Protein AF-A0A1B6BBB0-F1 (afdb_monomer_lite)

Foldseek 3Di:
DQAQQFDDKDKDWQDKDWDADPNDIDIDTDIDIDGPDGPPDHDPPDPDDDDDPDDDPDDPCPPPPVVSVVSVVVVVVVVVVD

Sequence (82 aa):
MEESTADQFTLVPISDYSVTREGTKSYGWLYYAEIEHLKLNFDYEIECFKCFDTLPEALTYPEIQPHLWAYVTEQLKIVESN

Radius of gyration: 14.78 Å; chains: 1; bounding box: 36×27×36 Å

Secondary structure (DSSP, 8-state):
--SS-EEEEEEEEEEEEEEEETTEEEEEEEEEEEEEEE-----TT-S-----SS--SS-SSTTTHHHHHHHHHHHHHHHHT-

pLDDT: mean 87.32, std 11.25, range [45.53, 97.19]

Structure (mmCIF, N/CA/C/O backbone):
data_AF-A0A1B6BBB0-F1
#
_entry.id   AF-A0A1B6BBB0-F1
#
loop_
_atom_site.group_PDB
_atom_site.id
_atom_site.type_symbol
_atom_site.label_atom_id
_atom_site.label_alt_id
_atom_site.label_comp_id
_atom_site.label_asym_id
_atom_site.label_entity_id
_atom_site.label_seq_id
_atom_site.pdbx_PDB_ins_code
_atom_site.Cartn_x
_atom_site.Cartn_y
_atom_site.Cartn_z
_atom_site.occupancy
_atom_site.B_iso_or_equiv
_atom_site.auth_seq_id
_atom_site.auth_comp_id
_atom_site.auth_asym_id
_atom_site.auth_atom_id
_atom_site.pdbx_PDB_model_num
ATOM 1 N N . MET A 1 1 ? 9.350 7.381 -3.532 1.00 61.41 1 MET A N 1
ATOM 2 C CA . MET A 1 1 ? 9.902 8.736 -3.745 1.00 61.41 1 MET A CA 1
ATOM 3 C C . MET A 1 1 ? 10.266 9.451 -2.445 1.00 61.41 1 MET A C 1
ATOM 5 O O . MET A 1 1 ? 11.406 9.868 -2.384 1.00 61.41 1 MET A O 1
ATOM 9 N N . GLU A 1 2 ? 9.412 9.549 -1.417 1.00 59.88 2 GLU A N 1
ATOM 10 C CA . GLU A 1 2 ? 9.850 10.047 -0.088 1.00 59.88 2 GLU A CA 1
ATOM 11 C C . GLU A 1 2 ? 10.090 8.873 0.884 1.00 59.88 2 GLU A C 1
ATOM 13 O O . GLU A 1 2 ? 11.228 8.639 1.259 1.00 59.88 2 GLU A O 1
ATOM 18 N N . GLU A 1 3 ? 9.094 8.003 1.123 1.00 64.25 3 GLU A N 1
ATOM 19 C CA . GLU A 1 3 ? 9.228 6.869 2.070 1.00 64.25 3 GLU A CA 1
ATOM 20 C C . GLU A 1 3 ? 9.721 5.532 1.456 1.00 64.25 3 GLU A C 1
ATOM 22 O O . GLU A 1 3 ? 10.397 4.739 2.104 1.00 64.25 3 GLU A O 1
ATOM 27 N N . SER A 1 4 ? 9.388 5.238 0.190 1.00 69.44 4 SER A N 1
ATOM 28 C CA . SER A 1 4 ? 9.663 3.923 -0.434 1.00 69.44 4 SER A CA 1
ATOM 29 C C . SER A 1 4 ? 10.969 3.839 -1.228 1.00 69.44 4 SER A C 1
ATOM 31 O O . SER A 1 4 ? 11.321 2.773 -1.726 1.00 69.44 4 SER A O 1
ATOM 33 N N . THR A 1 5 ? 11.664 4.961 -1.432 1.00 78.81 5 THR A N 1
ATOM 34 C CA . THR A 1 5 ? 12.827 5.107 -2.343 1.00 78.81 5 THR A CA 1
ATOM 35 C C . THR A 1 5 ? 12.630 4.667 -3.807 1.00 78.81 5 THR A C 1
ATOM 37 O O . THR A 1 5 ? 13.558 4.801 -4.605 1.00 78.81 5 THR A O 1
ATOM 40 N N . ALA A 1 6 ? 11.429 4.215 -4.192 1.00 85.69 6 ALA A N 1
ATOM 41 C CA . ALA A 1 6 ? 11.059 3.959 -5.581 1.00 85.69 6 ALA A CA 1
ATOM 42 C C . ALA A 1 6 ? 11.062 5.261 -6.386 1.00 85.69 6 ALA A C 1
ATOM 44 O O . ALA A 1 6 ? 10.448 6.258 -5.970 1.00 85.69 6 ALA A O 1
ATOM 45 N N . ASP A 1 7 ? 11.762 5.235 -7.514 1.00 85.88 7 ASP A N 1
ATOM 46 C CA . ASP A 1 7 ? 11.963 6.357 -8.433 1.00 85.88 7 ASP A CA 1
ATOM 47 C C . ASP A 1 7 ? 11.492 6.044 -9.862 1.00 85.88 7 ASP A C 1
ATOM 49 O O . ASP A 1 7 ? 11.159 6.976 -10.590 1.00 85.88 7 ASP A O 1
ATOM 53 N N . GLN A 1 8 ? 11.384 4.764 -10.239 1.00 90.44 8 GLN A N 1
ATOM 54 C CA . GLN A 1 8 ? 10.698 4.319 -11.458 1.00 90.44 8 GLN A CA 1
ATOM 55 C C . GLN A 1 8 ? 9.665 3.249 -11.111 1.00 90.44 8 GLN A C 1
ATOM 57 O O . GLN A 1 8 ? 10.005 2.196 -10.568 1.00 90.44 8 GLN A O 1
ATOM 62 N N . PHE A 1 9 ? 8.396 3.550 -11.376 1.00 93.00 9 PHE A N 1
ATOM 63 C CA . PHE A 1 9 ? 7.275 2.671 -11.071 1.00 93.00 9 PHE A CA 1
ATOM 64 C C . PHE A 1 9 ? 6.019 3.075 -11.848 1.00 93.00 9 PHE A C 1
ATOM 66 O O . PHE A 1 9 ? 5.845 4.244 -12.207 1.00 93.00 9 PHE A O 1
ATOM 73 N N . THR A 1 10 ? 5.109 2.119 -12.015 1.00 93.75 10 THR A N 1
ATOM 74 C CA . THR A 1 10 ? 3.744 2.351 -12.503 1.00 93.75 10 THR A CA 1
ATOM 75 C C . THR A 1 10 ? 2.748 2.146 -11.367 1.00 93.75 10 THR A C 1
ATOM 77 O O . THR A 1 10 ? 2.900 1.234 -10.557 1.00 93.75 10 THR A O 1
ATOM 80 N N . LEU A 1 11 ? 1.722 2.999 -11.293 1.00 93.31 11 LEU A N 1
ATOM 81 C CA . LEU A 1 11 ? 0.628 2.863 -10.329 1.00 93.31 11 LEU A CA 1
ATOM 82 C C . LEU A 1 11 ? -0.640 2.360 -11.009 1.00 93.31 11 LEU A C 1
ATOM 84 O O . LEU A 1 11 ? -1.080 2.917 -12.015 1.00 93.31 11 LEU A O 1
ATOM 88 N N . VAL A 1 12 ? -1.268 1.366 -10.392 1.00 93.69 12 VAL A N 1
ATOM 89 C CA . VAL A 1 12 ? -2.565 0.828 -10.793 1.00 93.69 12 VAL A CA 1
ATOM 90 C C . VAL A 1 12 ? -3.584 1.157 -9.700 1.00 93.69 12 VAL A C 1
ATOM 92 O O . VAL A 1 12 ? -3.390 0.743 -8.552 1.00 93.69 12 VAL A O 1
ATOM 95 N N . PRO A 1 13 ? -4.657 1.911 -10.001 1.00 94.88 13 PRO A N 1
ATOM 96 C CA . PRO A 1 13 ? -5.732 2.133 -9.042 1.00 94.88 13 PRO A CA 1
ATOM 97 C C . PRO A 1 13 ? -6.465 0.818 -8.778 1.00 94.88 13 PRO A C 1
ATOM 99 O O . PRO A 1 13 ? -6.870 0.134 -9.716 1.00 94.88 13 PRO A O 1
ATOM 102 N N . ILE A 1 14 ? -6.646 0.478 -7.503 1.00 96.00 14 ILE A N 1
ATOM 103 C CA . ILE A 1 14 ? -7.308 -0.764 -7.094 1.00 96.00 14 ILE A CA 1
ATOM 104 C C . ILE A 1 14 ? -8.721 -0.485 -6.581 1.00 96.00 14 ILE A C 1
ATOM 106 O O . ILE A 1 14 ? -9.680 -1.073 -7.069 1.00 96.00 14 ILE A O 1
ATOM 110 N N . SER A 1 15 ? -8.866 0.394 -5.587 1.00 95.69 15 SER A N 1
ATOM 111 C CA . SER A 1 15 ? -10.169 0.730 -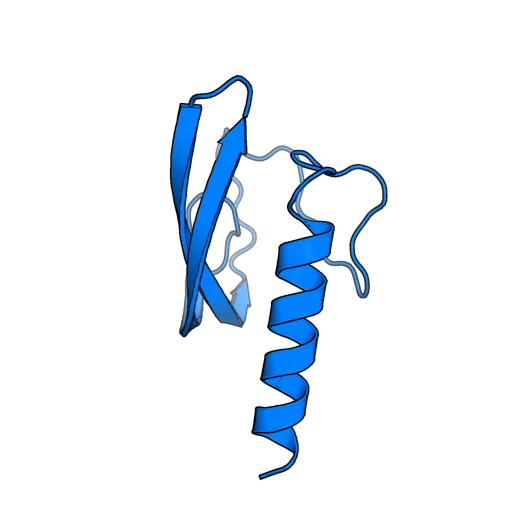4.995 1.00 95.69 15 SER A CA 1
ATOM 112 C C . SER A 1 15 ? -10.065 1.973 -4.122 1.00 95.69 15 SER A C 1
ATOM 114 O O . SER A 1 15 ? -9.007 2.269 -3.570 1.00 95.69 15 SER A O 1
ATOM 116 N N . ASP A 1 16 ? -11.168 2.672 -3.909 1.00 96.19 16 ASP A N 1
ATOM 117 C CA . ASP A 1 16 ? -11.360 3.470 -2.704 1.00 96.19 16 ASP A CA 1
ATOM 118 C C . ASP A 1 16 ? -11.752 2.568 -1.521 1.00 96.19 16 ASP A C 1
ATOM 120 O O . ASP A 1 16 ? -12.322 1.489 -1.691 1.00 96.19 16 ASP A O 1
ATOM 124 N N . TYR A 1 17 ? -11.405 2.980 -0.305 1.00 95.12 17 TYR A N 1
ATOM 125 C CA . TYR A 1 17 ? -11.797 2.292 0.922 1.00 95.12 17 TYR A CA 1
ATOM 126 C C . TYR A 1 17 ? -12.125 3.295 2.025 1.00 95.12 17 TYR A C 1
ATOM 128 O O . TYR A 1 17 ? -11.767 4.472 1.962 1.00 95.12 17 TYR A O 1
ATOM 136 N N . SER A 1 18 ? -12.814 2.819 3.063 1.00 95.94 18 SER A N 1
ATOM 137 C CA . SER A 1 18 ? -13.088 3.613 4.258 1.00 95.94 18 SER A CA 1
ATOM 138 C C . SER A 1 18 ? -12.780 2.830 5.522 1.00 95.94 18 SER A C 1
ATOM 140 O O . SER A 1 18 ? -12.897 1.605 5.548 1.00 95.94 18 SER A O 1
ATOM 142 N N . VAL A 1 19 ? -12.408 3.549 6.575 1.00 95.06 19 VAL A N 1
ATOM 143 C CA . VAL A 1 19 ? -12.112 2.992 7.896 1.00 95.06 19 VAL A CA 1
ATOM 144 C C . VAL A 1 19 ? -12.962 3.733 8.900 1.00 95.06 19 VAL A C 1
ATOM 146 O O . VAL A 1 19 ? -13.002 4.958 8.882 1.00 95.06 19 VAL A O 1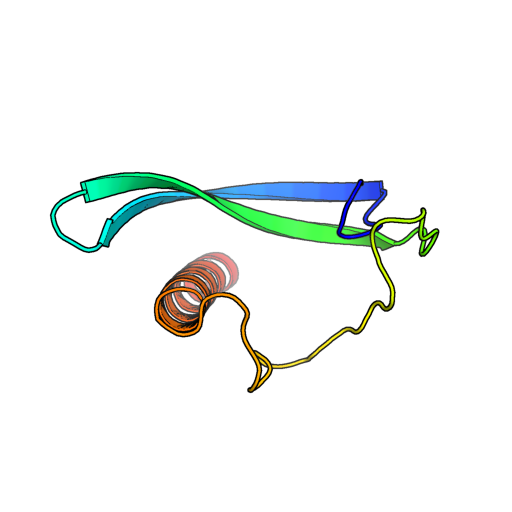
ATOM 149 N N . THR A 1 20 ? -13.656 3.007 9.770 1.00 95.44 20 THR A N 1
ATOM 150 C CA . THR A 1 20 ? -14.371 3.620 10.892 1.00 95.44 20 THR A CA 1
ATOM 151 C C . THR A 1 20 ? -13.689 3.216 12.185 1.00 95.44 20 THR A C 1
ATOM 153 O O . THR A 1 20 ? -13.687 2.038 12.530 1.00 95.44 20 THR A O 1
ATOM 156 N N . ARG A 1 21 ? -13.127 4.190 12.902 1.00 93.31 21 ARG A N 1
ATOM 157 C CA . ARG A 1 21 ? -12.493 3.995 14.209 1.00 93.31 21 ARG A CA 1
ATOM 158 C C . ARG A 1 21 ? -13.103 4.972 15.199 1.00 93.31 21 ARG A C 1
ATOM 160 O O . ARG A 1 21 ? -13.176 6.164 14.918 1.00 93.31 21 ARG A O 1
ATOM 167 N N . GLU A 1 22 ? -13.580 4.456 16.330 1.00 94.56 22 GLU A N 1
ATOM 168 C CA . GLU A 1 22 ? -14.174 5.272 17.405 1.00 94.56 22 GLU A CA 1
ATOM 169 C C . GLU A 1 22 ? -15.283 6.218 16.892 1.00 94.56 22 GLU A C 1
ATOM 171 O O . GLU A 1 22 ? -15.384 7.378 17.277 1.00 94.56 22 GLU A O 1
ATOM 176 N N . GLY A 1 23 ? -16.108 5.730 15.957 1.00 95.69 23 GLY A N 1
ATOM 177 C CA . GLY A 1 23 ? -17.201 6.500 15.349 1.00 95.69 23 GLY A CA 1
ATOM 178 C C . GLY A 1 23 ? -16.773 7.513 14.281 1.00 95.69 23 GLY A C 1
ATOM 179 O O . GLY A 1 23 ? -17.634 8.076 13.607 1.00 95.69 23 GLY A O 1
ATOM 180 N N . THR A 1 24 ? -15.471 7.709 14.065 1.00 96.31 24 THR A N 1
ATOM 181 C CA . THR A 1 24 ? -14.948 8.579 13.007 1.00 96.31 24 THR A CA 1
ATOM 182 C C . THR A 1 24 ? -14.646 7.762 11.762 1.00 96.31 24 THR A C 1
ATOM 184 O O . THR A 1 24 ? -13.899 6.785 11.821 1.00 96.31 24 THR A O 1
ATOM 187 N N . LYS A 1 25 ? -15.223 8.168 10.627 1.00 97.19 25 LYS A N 1
ATOM 188 C CA . LYS A 1 25 ? -14.967 7.549 9.326 1.00 97.19 25 LYS A CA 1
ATOM 189 C C . LYS A 1 25 ? -13.957 8.366 8.524 1.00 97.19 25 LYS A C 1
ATOM 191 O O . LYS A 1 25 ? -14.168 9.557 8.308 1.00 97.19 25 LYS A O 1
ATOM 196 N N . SER A 1 26 ? -12.910 7.709 8.045 1.00 95.88 26 SER A N 1
ATOM 197 C CA . SER A 1 26 ? -11.943 8.241 7.083 1.00 95.88 26 SER A CA 1
ATOM 198 C C . SER A 1 26 ? -11.968 7.427 5.790 1.00 95.88 26 SER A C 1
ATOM 200 O O . SER A 1 26 ? -12.505 6.318 5.755 1.00 95.88 26 SER A O 1
ATOM 202 N N . TYR A 1 27 ? -11.408 7.994 4.722 1.00 96.38 27 TYR A N 1
ATOM 203 C CA . TYR A 1 27 ? -11.354 7.385 3.396 1.00 96.38 27 TYR A CA 1
ATOM 204 C C . TYR A 1 27 ? -9.918 7.376 2.884 1.00 96.38 27 TYR A C 1
ATOM 206 O O . TYR A 1 27 ? -9.131 8.257 3.232 1.00 96.38 27 TYR A O 1
ATOM 214 N N . GLY A 1 28 ? -9.597 6.394 2.052 1.00 94.69 28 GLY A N 1
ATOM 215 C CA . GLY A 1 28 ? -8.310 6.283 1.386 1.00 94.69 28 GLY A CA 1
ATOM 216 C C . GLY A 1 28 ? -8.469 5.727 -0.021 1.00 94.69 28 GLY A C 1
ATOM 217 O O . GLY A 1 28 ? -9.458 5.067 -0.338 1.00 94.69 28 GLY A O 1
ATOM 218 N N . TRP A 1 29 ? -7.477 5.997 -0.861 1.00 96.06 29 TRP A N 1
ATOM 219 C CA . TRP A 1 29 ? -7.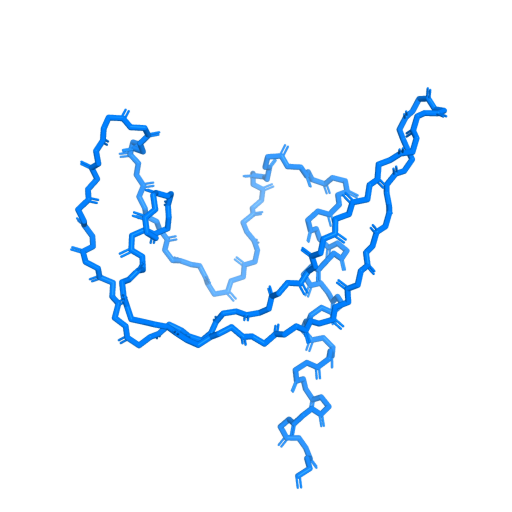328 5.331 -2.146 1.00 96.06 29 TRP A CA 1
ATOM 220 C C . TRP A 1 29 ? -6.252 4.265 -2.040 1.00 96.06 29 TRP A C 1
ATOM 222 O O . TRP A 1 29 ? -5.182 4.498 -1.478 1.00 96.06 29 TRP A O 1
ATOM 232 N N . LEU A 1 30 ? -6.550 3.100 -2.592 1.00 96.06 30 LEU A N 1
ATOM 233 C CA . LEU A 1 30 ? -5.664 1.958 -2.644 1.00 96.06 30 LEU A CA 1
ATOM 234 C C . LEU A 1 30 ? -5.099 1.832 -4.054 1.00 96.06 30 LEU A C 1
ATOM 236 O O . LEU A 1 30 ? -5.847 1.730 -5.029 1.00 96.06 30 LEU A O 1
ATOM 240 N N . TYR A 1 31 ? -3.774 1.810 -4.135 1.00 94.94 31 TYR A N 1
ATOM 241 C CA . TYR A 1 31 ? -3.029 1.609 -5.369 1.00 94.94 31 TYR A CA 1
ATOM 242 C C . TYR A 1 31 ? -2.083 0.424 -5.207 1.00 94.94 31 TYR A C 1
ATOM 244 O O . TYR A 1 31 ? -1.532 0.204 -4.127 1.00 94.94 31 TYR A O 1
ATOM 252 N N . TYR A 1 32 ? -1.879 -0.305 -6.296 1.00 93.94 32 TYR A N 1
ATOM 253 C CA . TYR A 1 32 ? -0.756 -1.216 -6.456 1.00 93.94 32 TYR A CA 1
ATOM 254 C C . TYR A 1 32 ? 0.350 -0.498 -7.231 1.00 93.94 32 TYR A C 1
ATOM 256 O O . TYR A 1 32 ? 0.058 0.264 -8.154 1.00 93.94 32 TYR A O 1
ATOM 264 N N . ALA A 1 33 ? 1.604 -0.722 -6.848 1.00 92.75 33 ALA A N 1
ATOM 265 C CA . ALA A 1 33 ? 2.761 -0.158 -7.525 1.00 92.75 33 ALA A CA 1
ATOM 266 C C . ALA A 1 33 ? 3.635 -1.286 -8.070 1.00 92.75 33 ALA A C 1
ATOM 268 O O . ALA A 1 33 ? 4.121 -2.114 -7.299 1.00 92.75 33 ALA A O 1
ATOM 269 N N . GLU A 1 34 ? 3.866 -1.280 -9.377 1.00 92.56 34 GLU A N 1
ATOM 270 C CA . GLU A 1 34 ? 4.897 -2.100 -10.003 1.00 92.56 34 GLU A CA 1
ATOM 271 C C . GLU A 1 34 ? 6.180 -1.274 -10.058 1.00 92.56 34 GLU A C 1
ATOM 273 O O . GLU A 1 34 ? 6.215 -0.215 -10.685 1.00 92.56 34 GLU A O 1
ATOM 278 N N . ILE A 1 35 ? 7.206 -1.710 -9.328 1.00 91.31 35 ILE A N 1
ATOM 279 C CA . ILE A 1 35 ? 8.454 -0.963 -9.158 1.00 91.31 35 ILE A CA 1
ATOM 280 C C . ILE A 1 35 ? 9.508 -1.530 -10.105 1.00 91.31 35 ILE A C 1
ATOM 282 O O . ILE A 1 35 ? 9.875 -2.698 -9.999 1.00 91.31 35 ILE A O 1
ATOM 286 N N . GLU A 1 36 ? 10.036 -0.678 -10.979 1.00 92.25 36 GLU A N 1
ATOM 287 C CA . GLU A 1 36 ? 11.103 -1.025 -11.924 1.00 92.25 36 GLU A CA 1
ATOM 288 C C . GLU A 1 36 ? 12.489 -0.727 -11.340 1.00 92.25 36 GLU A C 1
ATOM 290 O O . GLU A 1 36 ? 13.449 -1.458 -11.589 1.00 92.25 36 GLU A O 1
ATOM 295 N N . HIS A 1 37 ? 12.600 0.337 -10.538 1.00 89.81 37 HIS A N 1
ATOM 296 C CA . HIS A 1 37 ? 13.862 0.758 -9.938 1.00 89.81 37 HIS A CA 1
ATOM 297 C C . HIS A 1 37 ? 13.677 1.332 -8.524 1.00 89.81 37 HIS A C 1
ATOM 299 O O . HIS A 1 37 ? 12.679 1.985 -8.198 1.00 89.81 37 HIS A O 1
ATOM 305 N N . LEU A 1 38 ? 14.676 1.059 -7.677 1.00 87.50 38 LEU A N 1
ATOM 306 C CA . LEU A 1 38 ? 14.810 1.582 -6.322 1.00 87.50 38 LEU A CA 1
ATOM 307 C C . LEU A 1 38 ? 16.124 2.355 -6.226 1.00 87.50 38 LEU A C 1
ATOM 309 O O . LEU A 1 38 ? 17.201 1.791 -6.418 1.00 87.50 38 LEU A O 1
ATOM 313 N N . LYS A 1 39 ? 16.051 3.634 -5.854 1.00 81.25 39 LYS A N 1
ATOM 314 C CA . LYS A 1 39 ? 17.242 4.477 -5.682 1.00 81.25 39 LYS A CA 1
ATOM 315 C C . LYS A 1 39 ? 17.993 4.195 -4.374 1.00 81.25 39 LYS A C 1
ATOM 317 O O . LYS A 1 39 ? 19.179 4.498 -4.289 1.00 81.25 39 LYS A O 1
ATOM 322 N N . LEU A 1 40 ? 17.300 3.653 -3.361 1.00 75.88 40 LEU A N 1
ATOM 323 C CA . LEU A 1 40 ? 17.823 3.351 -2.016 1.00 75.88 40 LEU A CA 1
ATOM 324 C C . LEU A 1 40 ? 18.614 4.512 -1.380 1.00 75.88 40 LEU A C 1
ATOM 326 O O . LEU A 1 40 ? 19.607 4.297 -0.688 1.00 75.88 40 LEU A O 1
ATOM 330 N N . ASN A 1 41 ? 18.186 5.753 -1.625 1.00 75.06 41 ASN A N 1
ATOM 331 C CA . ASN A 1 41 ? 18.711 6.918 -0.924 1.00 75.06 41 ASN A CA 1
ATOM 332 C C . ASN A 1 41 ? 17.735 7.290 0.190 1.00 75.06 41 ASN A C 1
ATOM 334 O O . ASN A 1 41 ? 16.586 7.619 -0.105 1.00 75.06 41 ASN A O 1
ATOM 338 N N . PHE A 1 42 ? 18.187 7.208 1.437 1.00 70.44 42 PHE A N 1
ATOM 339 C CA . PHE A 1 42 ? 17.385 7.522 2.615 1.00 70.44 42 PHE A CA 1
ATOM 340 C C . PHE A 1 42 ? 17.744 8.927 3.093 1.00 70.44 42 PHE A C 1
ATOM 342 O O . PHE A 1 42 ? 18.905 9.193 3.408 1.00 70.44 42 PHE A O 1
ATOM 349 N N . ASP A 1 43 ? 16.753 9.815 3.136 1.00 69.12 43 ASP A N 1
ATOM 350 C CA . ASP A 1 43 ? 16.859 11.074 3.873 1.00 69.12 43 ASP A CA 1
ATOM 351 C C . ASP A 1 43 ? 16.587 10.809 5.374 1.00 69.12 43 ASP A C 1
ATOM 353 O O . ASP A 1 43 ? 16.525 9.663 5.819 1.00 69.12 43 ASP A O 1
ATOM 357 N N . TYR A 1 44 ? 16.429 11.851 6.194 1.00 68.88 44 TYR A N 1
ATOM 358 C CA . TYR A 1 44 ? 16.325 11.720 7.658 1.00 68.88 44 TYR A CA 1
ATOM 359 C C . TYR A 1 44 ? 15.067 10.997 8.181 1.00 68.88 44 TYR A C 1
ATOM 361 O O . TYR A 1 44 ? 14.998 10.712 9.375 1.00 68.88 44 TYR A O 1
ATOM 369 N N . GLU A 1 45 ? 14.073 10.720 7.334 1.00 76.38 45 GLU A N 1
ATOM 370 C CA . GLU A 1 45 ? 12.782 10.153 7.755 1.00 76.38 45 GLU A CA 1
ATOM 371 C C . GLU A 1 45 ? 12.773 8.616 7.852 1.00 76.38 45 GLU A C 1
ATOM 373 O O . GLU A 1 45 ? 11.931 8.058 8.556 1.00 76.38 45 GLU A O 1
ATOM 378 N N . ILE A 1 46 ? 13.713 7.915 7.203 1.00 78.88 46 ILE A N 1
ATOM 379 C CA . ILE A 1 46 ? 13.724 6.443 7.125 1.00 78.88 46 ILE A CA 1
ATOM 380 C C . ILE A 1 46 ? 15.002 5.882 7.747 1.00 78.88 46 ILE A C 1
ATOM 382 O O . ILE A 1 46 ? 16.100 6.086 7.237 1.00 78.88 46 ILE A O 1
ATOM 386 N N . GLU A 1 47 ? 14.859 5.090 8.810 1.00 82.00 47 GLU A N 1
ATOM 387 C CA . GLU A 1 47 ? 15.991 4.394 9.434 1.00 82.00 47 GLU A CA 1
ATOM 388 C C . GLU A 1 47 ? 16.449 3.169 8.624 1.00 82.00 47 GLU A C 1
ATOM 390 O O . GLU A 1 47 ? 17.643 2.877 8.549 1.00 82.00 47 GLU A O 1
ATOM 395 N N . CYS A 1 48 ? 15.515 2.421 8.022 1.00 81.69 48 CYS A N 1
ATOM 396 C CA . CYS A 1 48 ? 15.847 1.222 7.255 1.00 81.69 48 CYS A CA 1
ATOM 397 C C . CYS A 1 48 ? 14.818 0.876 6.171 1.00 81.69 48 CYS A C 1
ATOM 399 O O . CYS A 1 48 ? 13.640 1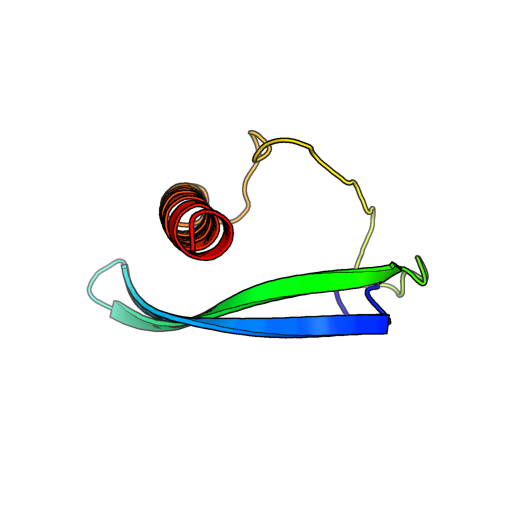.212 6.274 1.00 81.69 48 CYS A O 1
ATOM 401 N N . PHE A 1 49 ? 15.270 0.127 5.162 1.00 83.75 49 PHE A N 1
ATOM 402 C CA . PHE A 1 49 ? 14.443 -0.415 4.084 1.00 83.75 49 PHE A CA 1
ATOM 403 C C . PHE A 1 49 ? 14.662 -1.917 3.946 1.00 83.75 49 PHE A C 1
ATOM 405 O O . PHE A 1 49 ? 15.800 -2.394 3.976 1.00 83.75 49 PHE A O 1
ATOM 412 N N . LYS A 1 50 ? 13.565 -2.664 3.809 1.00 86.62 50 LYS A N 1
ATOM 413 C CA . LYS A 1 50 ? 13.566 -4.125 3.693 1.00 86.62 50 LYS A CA 1
ATOM 414 C C . LYS A 1 50 ? 12.480 -4.566 2.719 1.00 86.62 50 LYS A C 1
ATOM 416 O O . LYS A 1 50 ? 11.365 -4.056 2.770 1.00 86.62 50 LYS A O 1
ATOM 421 N N . CYS A 1 51 ? 12.810 -5.548 1.889 1.00 88.69 51 CYS A N 1
ATOM 422 C CA . CYS A 1 51 ? 11.843 -6.258 1.059 1.00 88.69 51 CYS A CA 1
ATOM 423 C C . CYS A 1 51 ? 11.411 -7.540 1.770 1.00 88.69 51 CYS A C 1
ATOM 425 O O . CYS A 1 51 ? 12.228 -8.194 2.423 1.00 88.69 51 CYS A O 1
ATOM 427 N N . PHE A 1 52 ? 10.141 -7.901 1.623 1.00 91.12 52 PHE A N 1
ATOM 428 C CA . PHE A 1 52 ? 9.572 -9.112 2.198 1.00 91.12 52 PHE A CA 1
ATOM 429 C C . PHE A 1 52 ? 8.732 -9.827 1.144 1.00 91.12 52 PHE A C 1
ATOM 431 O O . PHE A 1 52 ? 7.996 -9.176 0.406 1.00 91.12 52 PHE A O 1
ATOM 438 N N . ASP A 1 53 ? 8.801 -11.156 1.121 1.00 90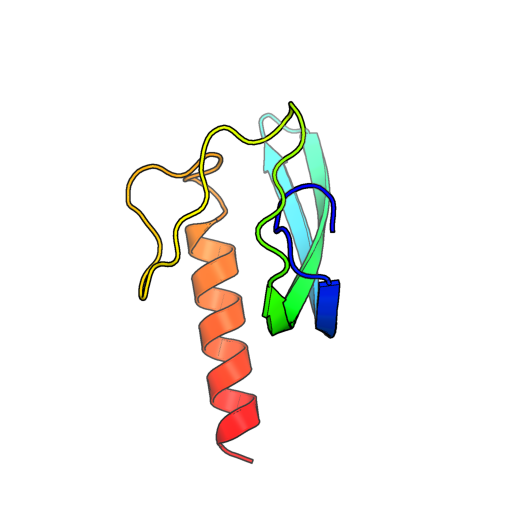.56 53 ASP A N 1
ATOM 439 C CA . ASP A 1 53 ? 7.951 -11.982 0.251 1.00 90.56 53 ASP A CA 1
ATOM 440 C C . ASP A 1 53 ? 6.513 -12.086 0.788 1.00 90.56 53 ASP A C 1
ATOM 442 O O . ASP A 1 53 ? 5.574 -12.410 0.062 1.00 90.56 53 ASP A O 1
ATOM 446 N N . THR A 1 54 ? 6.334 -11.815 2.083 1.00 90.94 54 THR A N 1
ATOM 447 C CA . THR A 1 54 ? 5.048 -11.842 2.782 1.00 90.94 54 THR A CA 1
ATOM 448 C C . THR A 1 54 ? 4.910 -10.639 3.704 1.00 90.94 54 THR A C 1
ATOM 450 O O . THR A 1 54 ? 5.901 -10.036 4.114 1.00 90.94 54 THR A O 1
ATOM 453 N N . LEU A 1 55 ? 3.676 -10.322 4.093 1.00 92.31 55 LEU A N 1
ATOM 454 C CA . LEU A 1 55 ? 3.403 -9.256 5.052 1.00 92.31 55 LEU A CA 1
ATOM 455 C C . LEU A 1 55 ? 4.153 -9.524 6.383 1.00 92.31 55 LEU A C 1
ATOM 457 O O . LEU A 1 55 ? 4.024 -10.627 6.922 1.00 92.31 55 LEU A O 1
ATOM 461 N N . PRO A 1 56 ? 4.954 -8.572 6.906 1.00 93.38 56 PRO A N 1
ATOM 462 C CA . PRO A 1 56 ? 5.701 -8.766 8.148 1.00 93.38 56 PRO A CA 1
ATOM 463 C C . PRO A 1 56 ? 4.768 -8.790 9.367 1.00 93.38 56 PRO A C 1
ATOM 465 O O . PRO A 1 56 ? 3.667 -8.247 9.328 1.00 93.38 56 PRO A O 1
ATOM 468 N N . GLU A 1 57 ? 5.220 -9.382 10.477 1.00 91.56 57 GLU A N 1
ATOM 469 C CA . GLU A 1 57 ? 4.411 -9.501 11.704 1.00 91.56 57 GLU A CA 1
ATOM 470 C C . GLU A 1 57 ? 4.159 -8.147 12.393 1.00 91.56 57 GLU A C 1
ATOM 472 O O . GLU A 1 57 ? 3.065 -7.882 12.891 1.00 91.56 57 GLU A O 1
ATOM 477 N N . ALA A 1 58 ? 5.170 -7.274 12.425 1.00 92.44 58 ALA A N 1
ATOM 478 C CA . ALA A 1 58 ? 5.117 -5.983 13.109 1.00 92.44 58 ALA A CA 1
ATOM 479 C C . ALA A 1 58 ? 4.634 -4.872 12.164 1.00 92.44 58 ALA A C 1
ATOM 481 O O . ALA A 1 58 ? 5.429 -4.165 11.546 1.00 92.44 58 ALA A O 1
ATOM 482 N N . LEU A 1 59 ? 3.315 -4.736 12.049 1.00 92.94 59 LEU A N 1
ATOM 483 C CA . LEU A 1 59 ? 2.655 -3.750 11.193 1.00 92.94 59 LEU A CA 1
ATOM 484 C C . LEU A 1 59 ? 2.325 -2.459 11.946 1.00 92.94 59 LEU A C 1
ATOM 486 O O . LEU A 1 59 ? 1.871 -2.505 13.087 1.00 92.94 59 LEU A O 1
ATOM 490 N N . THR A 1 60 ? 2.474 -1.307 11.282 1.00 89.44 60 THR A N 1
ATOM 491 C CA . THR A 1 60 ? 2.070 0.004 11.826 1.00 89.44 60 THR A CA 1
ATOM 492 C C . THR A 1 60 ? 0.560 0.070 12.058 1.00 89.44 60 THR A C 1
ATOM 494 O O . THR A 1 60 ? 0.105 0.623 13.059 1.00 89.44 60 THR A O 1
ATOM 497 N N . TYR A 1 61 ? -0.223 -0.524 11.149 1.00 91.81 61 TYR A N 1
ATOM 498 C CA . TYR A 1 61 ? -1.682 -0.582 11.244 1.00 91.81 61 TYR A CA 1
ATOM 499 C C . TYR A 1 61 ? -2.177 -2.029 11.083 1.00 91.81 61 TYR A C 1
ATOM 501 O O . TYR A 1 61 ? -2.726 -2.390 10.034 1.00 91.81 61 TYR A O 1
ATOM 509 N N . PRO A 1 62 ? -2.003 -2.871 12.118 1.00 94.44 62 PRO A N 1
ATOM 510 C CA . PRO A 1 62 ? -2.268 -4.308 12.039 1.00 94.44 62 PRO A CA 1
ATOM 511 C C . PRO A 1 62 ? -3.751 -4.636 11.821 1.00 94.44 62 PRO A C 1
ATOM 513 O O . PRO A 1 62 ? -4.075 -5.696 11.303 1.00 94.44 62 PRO A O 1
ATOM 516 N N . GLU A 1 63 ? -4.657 -3.720 12.168 1.00 93.25 63 GLU A N 1
ATOM 517 C CA . GLU A 1 63 ? -6.105 -3.911 12.017 1.00 93.25 63 GLU A CA 1
ATOM 518 C C . GLU A 1 63 ? -6.616 -3.703 10.585 1.00 93.25 63 GLU A C 1
ATOM 520 O O . GLU A 1 63 ? -7.751 -4.057 10.292 1.00 93.25 63 GLU A O 1
ATOM 525 N N . ILE A 1 64 ? -5.817 -3.118 9.685 1.00 94.19 64 ILE A N 1
ATOM 526 C CA . ILE A 1 64 ? -6.263 -2.802 8.317 1.00 94.19 64 ILE A CA 1
ATOM 527 C C . ILE A 1 64 ? -5.311 -3.294 7.235 1.00 94.19 64 ILE A C 1
ATOM 529 O O . ILE A 1 64 ? -5.773 -3.773 6.198 1.00 94.19 64 ILE A O 1
ATOM 533 N N . GLN A 1 65 ? -3.998 -3.222 7.458 1.00 94.81 65 GLN A N 1
ATOM 534 C CA . GLN A 1 65 ? -3.015 -3.622 6.450 1.00 94.81 65 GLN A CA 1
ATOM 535 C C . GLN A 1 65 ? -3.199 -5.074 5.965 1.00 94.81 65 GLN A C 1
ATOM 537 O O . GLN A 1 65 ? -3.139 -5.273 4.752 1.00 94.81 65 GLN A O 1
ATOM 542 N N . PRO A 1 66 ? -3.530 -6.070 6.818 1.00 95.69 66 PRO A N 1
ATOM 543 C CA . PRO A 1 66 ? -3.819 -7.429 6.349 1.00 95.69 66 PRO A CA 1
ATOM 544 C C . PRO A 1 66 ? -5.036 -7.524 5.420 1.00 95.69 66 PRO A C 1
ATOM 546 O O . PRO A 1 66 ? -5.015 -8.287 4.456 1.00 95.69 66 PRO A O 1
ATOM 549 N N . HIS A 1 67 ? -6.085 -6.734 5.673 1.00 95.56 67 HIS A N 1
ATOM 550 C CA . HIS A 1 67 ? -7.291 -6.724 4.842 1.00 95.56 67 HIS A CA 1
ATOM 551 C C . HIS A 1 67 ? -7.021 -6.111 3.468 1.00 95.56 67 HIS A C 1
ATOM 553 O O . HIS A 1 67 ? -7.424 -6.678 2.453 1.00 95.56 67 HIS A O 1
ATOM 559 N N . LEU A 1 68 ? -6.302 -4.984 3.428 1.00 95.81 68 LEU A N 1
ATOM 560 C CA . LEU A 1 68 ? -5.908 -4.348 2.170 1.00 95.81 68 LEU A CA 1
ATOM 561 C C . LEU A 1 68 ? -4.968 -5.255 1.367 1.00 95.81 68 LEU A C 1
ATOM 563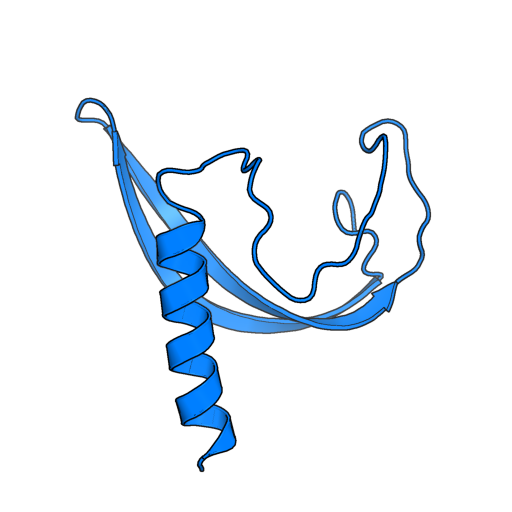 O O . LEU A 1 68 ? -5.167 -5.423 0.167 1.00 95.81 68 LEU A O 1
ATOM 567 N N . TRP A 1 69 ? -3.994 -5.888 2.029 1.00 95.12 69 TRP A N 1
ATOM 568 C CA . TRP A 1 69 ? -3.076 -6.836 1.395 1.00 95.12 69 TRP A CA 1
ATOM 569 C C . TRP A 1 69 ? -3.813 -8.017 0.756 1.00 95.12 69 TRP A C 1
ATOM 571 O O . TRP A 1 69 ? -3.587 -8.326 -0.416 1.00 95.12 69 TRP A O 1
ATOM 581 N N . ALA A 1 70 ? -4.719 -8.658 1.504 1.00 95.25 70 ALA A N 1
ATOM 582 C CA . ALA A 1 70 ? -5.519 -9.769 0.995 1.00 95.25 70 ALA A CA 1
ATOM 583 C C . ALA A 1 70 ? -6.363 -9.351 -0.218 1.00 95.25 70 ALA A C 1
ATOM 585 O O . ALA A 1 70 ? -6.357 -10.056 -1.227 1.00 95.25 70 ALA A O 1
ATOM 586 N N . TYR A 1 71 ? -7.011 -8.183 -0.149 1.00 95.69 71 TYR A N 1
ATOM 587 C CA . TYR A 1 71 ? -7.816 -7.652 -1.248 1.00 95.69 71 TYR A CA 1
ATOM 588 C C . TYR A 1 71 ? -6.976 -7.418 -2.509 1.00 95.69 71 TYR A C 1
ATOM 590 O O . TYR A 1 71 ? -7.317 -7.934 -3.569 1.00 95.69 71 TYR A O 1
ATOM 598 N N . VAL A 1 72 ? -5.844 -6.712 -2.403 1.00 95.25 72 VAL A N 1
ATOM 599 C CA . VAL A 1 72 ? -4.949 -6.468 -3.552 1.00 95.25 72 VAL A CA 1
ATOM 600 C C . VAL A 1 72 ? -4.441 -7.787 -4.134 1.00 95.25 72 VAL A C 1
ATOM 602 O O . VAL A 1 72 ? -4.482 -7.975 -5.346 1.00 95.25 72 VAL A O 1
ATOM 605 N N . THR A 1 73 ? -4.023 -8.729 -3.286 1.00 93.06 73 THR A N 1
ATOM 606 C CA . THR A 1 73 ? -3.518 -10.039 -3.732 1.00 93.06 73 THR A CA 1
ATOM 607 C C . THR A 1 73 ? -4.579 -10.822 -4.507 1.00 93.06 73 THR A C 1
ATOM 609 O O . THR A 1 73 ? -4.262 -11.507 -5.478 1.00 93.06 73 THR A O 1
ATOM 612 N N . GLU A 1 74 ? -5.842 -10.742 -4.089 1.00 93.88 74 GLU A N 1
ATOM 613 C CA . GLU A 1 74 ? -6.955 -11.360 -4.807 1.00 93.88 74 GLU A CA 1
ATOM 614 C C . GLU A 1 74 ? -7.213 -10.672 -6.153 1.00 93.88 74 GLU A C 1
ATOM 616 O O . GLU A 1 74 ? -7.336 -11.361 -7.166 1.00 93.88 74 GLU A O 1
ATOM 621 N N . GLN A 1 75 ? -7.210 -9.335 -6.193 1.00 91.31 75 GLN A N 1
ATOM 622 C CA . GLN A 1 75 ? -7.397 -8.584 -7.439 1.00 91.31 75 GLN A CA 1
ATOM 623 C C . GLN A 1 75 ? -6.296 -8.878 -8.469 1.00 91.31 75 GLN A C 1
ATOM 625 O O . GLN A 1 75 ? -6.598 -9.081 -9.644 1.00 91.31 75 GLN A O 1
ATOM 630 N N . LEU A 1 76 ? -5.030 -8.962 -8.049 1.00 87.81 76 LEU A N 1
ATOM 631 C CA . LEU A 1 76 ? -3.909 -9.208 -8.966 1.00 87.81 76 LEU A CA 1
ATOM 632 C C . LEU A 1 76 ? -3.966 -10.601 -9.610 1.00 87.81 76 LEU A C 1
ATOM 634 O O . LEU A 1 76 ? -3.724 -10.727 -10.807 1.00 87.81 76 LEU A O 1
ATOM 638 N N . LYS A 1 77 ? -4.391 -11.634 -8.870 1.00 87.25 77 LYS A N 1
ATOM 639 C CA . LYS A 1 77 ? -4.576 -12.991 -9.426 1.00 87.25 77 LYS A CA 1
ATOM 640 C C . LYS A 1 77 ? -5.608 -13.036 -10.554 1.00 87.25 77 LYS A C 1
ATOM 642 O O . LYS A 1 77 ? -5.476 -13.833 -11.482 1.00 87.25 77 LYS A O 1
ATOM 647 N N . ILE A 1 78 ? -6.647 -12.206 -10.462 1.00 68.75 78 ILE A N 1
ATOM 648 C CA . ILE A 1 78 ? -7.699 -12.114 -11.482 1.00 68.75 78 ILE A CA 1
ATOM 649 C C . ILE A 1 78 ? -7.147 -11.470 -12.759 1.00 68.75 78 ILE A C 1
ATOM 651 O O . ILE A 1 78 ? -7.504 -11.892 -13.856 1.00 68.75 78 ILE A O 1
ATOM 655 N N . VAL A 1 79 ? -6.265 -10.476 -12.626 1.00 63.34 79 VAL A N 1
ATOM 656 C CA . VAL A 1 79 ? -5.653 -9.782 -13.768 1.00 63.34 79 VAL A CA 1
ATOM 657 C C . VAL A 1 79 ? -4.664 -10.684 -14.509 1.00 63.34 79 VAL A C 1
ATOM 659 O O . VAL A 1 79 ? -4.697 -10.710 -15.731 1.00 63.34 79 VAL A O 1
ATOM 662 N N . GLU A 1 80 ? -3.849 -11.472 -13.801 1.00 63.78 80 GLU A N 1
ATOM 663 C CA . GLU A 1 80 ? -2.869 -12.386 -14.421 1.00 63.78 80 GLU A CA 1
ATOM 664 C C . GLU A 1 80 ? -3.495 -13.611 -15.115 1.00 63.78 80 GLU A C 1
ATOM 666 O O . GLU A 1 80 ? -2.825 -14.304 -15.879 1.00 63.78 80 GLU A O 1
ATOM 671 N N . SER A 1 81 ? -4.772 -13.902 -14.846 1.00 60.56 81 SER A N 1
ATOM 672 C CA . SER A 1 81 ? -5.493 -15.048 -15.422 1.00 60.56 81 SER A CA 1
ATOM 673 C C . SER A 1 81 ? -6.281 -14.714 -16.701 1.00 60.56 81 SER A C 1
ATOM 675 O O . SER A 1 81 ? -6.965 -15.596 -17.226 1.00 60.56 81 SER A O 1
ATOM 677 N N . ASN A 1 82 ? -6.213 -13.467 -17.182 1.00 45.53 82 ASN A N 1
ATOM 678 C CA . ASN A 1 82 ? -6.848 -12.980 -18.416 1.00 45.53 82 ASN A CA 1
ATOM 679 C C . ASN A 1 82 ? -5.815 -12.730 -19.519 1.00 45.53 82 ASN A C 1
ATOM 681 O O . ASN A 1 82 ? -6.183 -12.932 -20.699 1.00 45.53 82 ASN A O 1
#